Protein AF-A0A519TG18-F1 (afdb_monomer)

Secondary structure (DSSP, 8-state):
---S--SS--EEEE-TTS-EEEEESSPPPHHHHHHHHHTSHHHHHHHHHTT-

pLDDT: mean 85.97, std 10.23, range [56.19, 95.44]

Radius of gyration: 13.43 Å; Cα contacts (8 Å, |Δi|>4): 35; chains: 1; bounding box: 30×18×35 Å

Mean predicted aligned error: 5.59 Å

Structure (mmCIF, N/CA/C/O backbone):
data_AF-A0A519TG18-F1
#
_entry.id   AF-A0A519TG18-F1
#
loop_
_atom_site.group_PDB
_atom_site.id
_atom_site.type_symbol
_a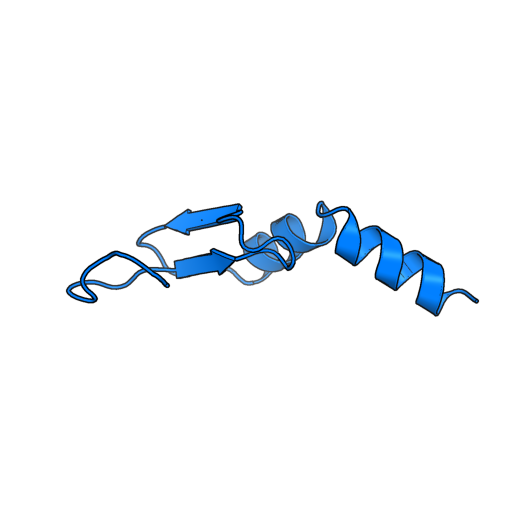tom_site.label_atom_id
_atom_site.label_alt_id
_atom_site.label_comp_id
_atom_site.label_asym_id
_atom_site.label_entity_id
_atom_site.label_seq_id
_atom_site.pdbx_PDB_ins_code
_atom_site.Cartn_x
_atom_site.Cartn_y
_atom_site.Cartn_z
_atom_site.occupancy
_atom_site.B_iso_or_equiv
_atom_site.auth_seq_id
_atom_site.auth_comp_id
_atom_site.auth_asym_id
_atom_site.auth_atom_id
_atom_site.pdbx_PDB_model_num
ATOM 1 N N . GLU A 1 1 ? 7.157 6.096 13.008 1.00 57.56 1 GLU A N 1
ATOM 2 C CA . GLU A 1 1 ? 6.116 5.640 13.954 1.00 57.56 1 GLU A CA 1
ATOM 3 C C . GLU A 1 1 ? 4.740 6.081 13.483 1.00 57.56 1 GLU A C 1
ATOM 5 O O . GLU A 1 1 ? 4.609 7.184 12.956 1.00 57.56 1 GLU A O 1
ATOM 10 N N . LEU A 1 2 ? 3.729 5.228 13.653 1.00 63.00 2 LEU A N 1
ATOM 11 C CA . LEU A 1 2 ? 2.328 5.583 13.431 1.00 63.00 2 LEU A CA 1
ATOM 12 C C . LEU A 1 2 ? 1.855 6.403 14.639 1.00 63.00 2 LEU A C 1
ATOM 14 O O . LEU A 1 2 ? 1.591 5.852 15.699 1.00 63.00 2 LEU A O 1
ATOM 18 N N . LYS A 1 3 ? 1.789 7.730 14.495 1.00 64.56 3 LYS A N 1
ATOM 19 C CA . LYS A 1 3 ? 1.403 8.671 15.565 1.00 64.56 3 LYS A CA 1
ATOM 20 C C . LYS A 1 3 ? -0.115 8.692 15.839 1.00 64.56 3 LYS A C 1
ATOM 22 O O . LYS A 1 3 ? -0.681 9.768 16.002 1.00 64.56 3 LYS A O 1
ATOM 27 N N . GLN A 1 4 ? -0.800 7.547 15.801 1.00 62.19 4 GLN A N 1
ATOM 28 C CA . GLN A 1 4 ? -2.265 7.487 15.901 1.00 62.19 4 GLN A CA 1
ATOM 29 C C . GLN A 1 4 ? -2.711 6.370 16.859 1.00 62.19 4 GLN A C 1
ATOM 31 O O . GLN A 1 4 ? -2.188 5.259 16.752 1.00 62.19 4 GLN A O 1
ATOM 36 N N . PRO A 1 5 ? -3.651 6.633 17.789 1.00 64.50 5 PRO A N 1
ATOM 37 C CA . PRO A 1 5 ? -4.154 5.616 18.709 1.00 64.50 5 PRO A CA 1
ATOM 38 C C . PRO A 1 5 ? -4.895 4.500 17.952 1.00 64.50 5 PRO A C 1
ATOM 40 O O . PRO A 1 5 ? -5.715 4.770 17.077 1.00 64.50 5 PRO A O 1
ATOM 43 N N . LEU A 1 6 ? -4.623 3.236 18.305 1.00 68.88 6 LEU A N 1
ATOM 44 C CA . LEU A 1 6 ? -5.247 2.036 17.719 1.00 68.88 6 LEU A CA 1
ATOM 45 C C . LEU A 1 6 ? -6.638 1.758 18.318 1.00 68.88 6 LEU A C 1
ATOM 47 O O . LEU A 1 6 ? -6.951 0.644 18.727 1.00 68.88 6 LEU A O 1
ATOM 51 N N . THR A 1 7 ? -7.477 2.784 18.417 1.00 81.81 7 THR A N 1
ATOM 52 C CA . THR A 1 7 ? -8.836 2.690 18.972 1.00 81.81 7 THR A CA 1
ATOM 53 C C . THR A 1 7 ? -9.859 2.165 17.965 1.00 81.81 7 THR A C 1
ATOM 55 O O . THR A 1 7 ? -11.013 1.931 18.316 1.00 81.81 7 THR A O 1
ATOM 58 N N . SER A 1 8 ? -9.477 1.996 16.698 1.00 84.44 8 SER A N 1
ATOM 59 C CA . SER A 1 8 ? -10.361 1.559 15.613 1.00 84.44 8 SER A CA 1
ATOM 60 C C . SER A 1 8 ? -9.567 0.903 14.485 1.00 84.44 8 SER A C 1
ATOM 62 O O . SER A 1 8 ? -8.357 1.106 14.366 1.00 84.44 8 SER A O 1
ATOM 64 N N . PHE A 1 9 ? -10.251 0.119 13.644 1.00 89.31 9 PHE A N 1
ATOM 65 C CA . PHE A 1 9 ? -9.632 -0.484 12.466 1.00 89.31 9 PHE A CA 1
ATOM 66 C C . PHE A 1 9 ? -9.067 0.598 11.539 1.00 89.31 9 PHE A C 1
ATOM 68 O O . PHE A 1 9 ? -9.741 1.577 11.211 1.00 89.31 9 PHE A O 1
ATOM 75 N N . SER A 1 10 ? -7.824 0.407 11.108 1.00 90.88 10 SER A N 1
ATOM 76 C CA . SER A 1 10 ? -7.142 1.322 10.205 1.00 90.88 10 SER A CA 1
ATOM 77 C C . SER A 1 10 ? -6.131 0.568 9.354 1.00 90.88 10 SER A C 1
ATOM 79 O O . SER A 1 10 ? -5.423 -0.316 9.836 1.00 90.88 10 SER A O 1
ATOM 81 N N . VAL A 1 11 ? -6.061 0.936 8.080 1.00 92.31 11 VAL A N 1
ATOM 82 C CA . VAL A 1 11 ? -5.062 0.464 7.126 1.00 92.31 11 VAL A CA 1
ATOM 83 C C . VAL A 1 11 ? -4.174 1.639 6.777 1.00 92.31 11 VAL A C 1
ATOM 85 O O . VAL A 1 11 ? -4.662 2.657 6.288 1.00 92.31 11 VAL A O 1
ATOM 88 N N . VAL A 1 12 ? -2.868 1.479 6.981 1.00 92.31 12 VAL A N 1
ATOM 89 C CA . VAL A 1 12 ? -1.869 2.466 6.574 1.00 92.31 12 VAL A CA 1
ATOM 90 C C . VAL A 1 12 ? -0.826 1.791 5.695 1.00 92.31 12 VAL A C 1
ATOM 92 O O . VAL A 1 12 ? -0.129 0.879 6.132 1.00 92.31 12 VAL A O 1
ATOM 95 N N . LEU A 1 13 ? -0.706 2.255 4.452 1.00 92.31 13 LEU A N 1
ATOM 96 C CA . LEU A 1 13 ? 0.347 1.833 3.534 1.00 92.31 13 LEU A CA 1
ATOM 97 C C . LEU A 1 13 ? 1.513 2.815 3.626 1.00 92.31 13 LEU A C 1
ATOM 99 O O . LEU A 1 13 ? 1.355 3.994 3.307 1.00 92.31 13 LEU A O 1
ATOM 103 N N . ILE A 1 14 ? 2.683 2.328 4.028 1.00 91.50 14 ILE A N 1
ATOM 104 C CA . ILE A 1 14 ? 3.902 3.130 4.167 1.00 91.50 14 ILE A CA 1
ATOM 105 C C . ILE A 1 14 ? 4.877 2.739 3.055 1.00 91.50 14 ILE A C 1
ATOM 107 O O . ILE A 1 14 ? 5.146 1.559 2.835 1.00 91.50 14 ILE A O 1
ATOM 111 N N . GLY A 1 15 ? 5.391 3.731 2.330 1.00 89.25 15 GLY A N 1
ATOM 112 C CA . GLY A 1 15 ? 6.411 3.521 1.305 1.00 89.25 15 GLY A CA 1
ATOM 113 C C . GLY A 1 15 ? 7.799 3.269 1.902 1.00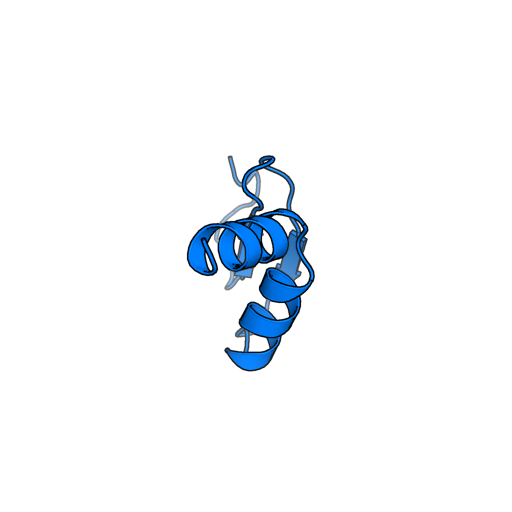 89.25 15 GLY A C 1
ATOM 114 O O . GLY A 1 15 ? 8.060 3.569 3.064 1.00 89.25 15 GLY A O 1
ATOM 115 N N . LYS A 1 16 ? 8.741 2.772 1.088 1.00 87.94 16 LYS A N 1
ATOM 116 C CA . LYS A 1 16 ? 10.157 2.617 1.502 1.00 87.94 16 LYS A CA 1
ATOM 117 C C . LYS A 1 16 ? 10.863 3.948 1.781 1.00 87.94 16 LYS A C 1
ATOM 119 O O . LYS A 1 16 ? 11.929 3.948 2.377 1.00 87.94 16 LYS A O 1
ATOM 124 N N . ASP A 1 17 ? 10.273 5.061 1.358 1.00 87.31 17 ASP A N 1
ATOM 125 C CA . ASP A 1 17 ? 10.679 6.425 1.707 1.00 87.31 17 ASP A CA 1
ATOM 126 C C . ASP A 1 17 ? 10.159 6.871 3.087 1.00 87.31 17 ASP A C 1
ATOM 128 O O . ASP A 1 17 ? 10.422 7.991 3.511 1.00 87.31 17 ASP A O 1
ATOM 132 N N . GLY A 1 18 ? 9.398 6.018 3.783 1.00 88.38 18 GLY A N 1
ATOM 133 C CA . GLY A 1 18 ? 8.788 6.316 5.078 1.00 88.38 18 GLY A CA 1
ATOM 134 C C . GLY A 1 18 ? 7.512 7.158 4.992 1.00 88.38 18 GLY A C 1
ATOM 135 O O . GLY A 1 18 ? 6.881 7.414 6.016 1.00 88.38 18 GLY A O 1
ATOM 136 N N . GLY A 1 19 ? 7.099 7.571 3.789 1.00 90.12 19 GLY A N 1
ATOM 137 C CA . GLY A 1 19 ? 5.890 8.364 3.581 1.00 90.12 19 GLY A CA 1
ATOM 138 C C . GLY A 1 19 ? 4.619 7.513 3.595 1.00 90.12 19 GLY A C 1
ATOM 139 O O . GLY A 1 19 ? 4.591 6.417 3.029 1.00 90.12 19 GLY A O 1
ATOM 140 N N . VAL A 1 20 ? 3.542 8.041 4.182 1.00 92.31 20 VAL A N 1
ATOM 141 C CA . VAL A 1 20 ? 2.204 7.431 4.115 1.00 92.31 20 VAL A CA 1
ATOM 142 C C . VAL A 1 20 ? 1.641 7.595 2.701 1.00 92.31 20 VAL A C 1
ATOM 144 O O . VAL A 1 20 ? 1.610 8.698 2.162 1.00 92.31 20 VAL A O 1
ATOM 147 N N . LYS A 1 21 ? 1.219 6.489 2.087 1.00 91.81 21 LYS A N 1
ATOM 148 C CA . LYS A 1 21 ? 0.713 6.426 0.704 1.00 91.81 21 LYS A CA 1
ATOM 149 C C . LYS A 1 21 ? -0.790 6.199 0.633 1.00 91.81 21 LYS A C 1
ATOM 151 O O . LYS A 1 21 ? -1.422 6.610 -0.332 1.00 91.81 21 LYS A O 1
ATOM 156 N N . LEU A 1 22 ? -1.344 5.543 1.646 1.00 91.19 22 LEU A N 1
ATOM 157 C CA . LEU A 1 22 ? -2.772 5.316 1.817 1.00 91.19 22 LEU A CA 1
ATOM 158 C C . LEU A 1 22 ? -3.055 5.223 3.314 1.00 91.19 22 LEU A C 1
ATOM 160 O O . LEU A 1 22 ? -2.276 4.615 4.048 1.00 91.19 22 LEU A O 1
ATOM 164 N N . ALA A 1 23 ? -4.151 5.833 3.750 1.00 91.50 23 ALA A N 1
ATOM 165 C CA . ALA A 1 23 ? -4.690 5.703 5.095 1.00 91.50 23 ALA A CA 1
ATOM 166 C C . ALA A 1 23 ? -6.216 5.623 4.988 1.00 91.50 23 ALA A C 1
ATOM 168 O O . ALA A 1 23 ? -6.825 6.512 4.395 1.00 91.50 23 ALA A O 1
ATOM 169 N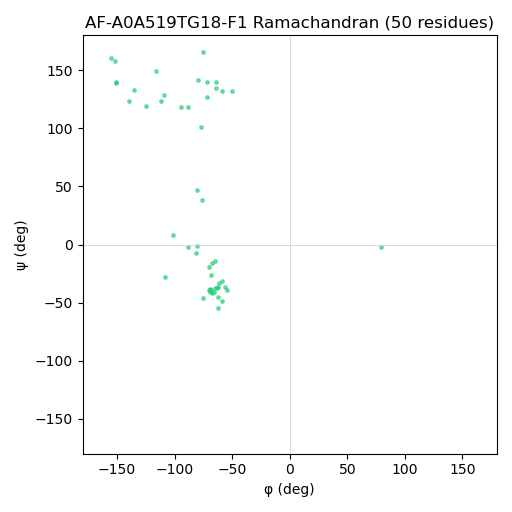 N . GLN A 1 24 ? -6.828 4.564 5.514 1.00 91.00 24 GLN A N 1
ATOM 170 C CA . GLN A 1 24 ? -8.285 4.400 5.493 1.00 91.00 24 GLN A CA 1
ATOM 171 C C . GLN A 1 24 ? -8.782 3.563 6.672 1.00 91.00 24 GLN A C 1
ATOM 173 O O . GLN A 1 24 ? -8.044 2.753 7.223 1.00 91.00 24 GLN A O 1
ATOM 178 N N . THR A 1 25 ? -10.056 3.719 7.017 1.00 92.00 25 THR A N 1
ATOM 179 C CA . THR A 1 25 ? -10.714 3.030 8.143 1.00 92.00 25 THR A CA 1
ATOM 180 C C . THR A 1 25 ? -11.572 1.839 7.709 1.00 92.00 25 THR A C 1
ATOM 182 O O . THR A 1 25 ? -12.300 1.264 8.512 1.00 92.00 25 THR A O 1
ATOM 185 N N . GLN A 1 26 ? -11.496 1.458 6.433 1.00 91.88 26 GLN A N 1
ATOM 186 C CA . GLN A 1 26 ? -12.255 0.357 5.839 1.00 91.88 26 GLN A CA 1
ATOM 187 C C . GLN A 1 26 ? -11.305 -0.743 5.354 1.00 91.88 26 GLN A C 1
ATOM 189 O O . GLN A 1 26 ? -10.172 -0.429 4.958 1.00 91.88 26 GLN A O 1
ATOM 194 N N . PRO A 1 27 ? -11.729 -2.023 5.369 1.00 92.12 27 PRO A N 1
ATOM 195 C CA . PRO A 1 27 ? -10.929 -3.115 4.827 1.00 92.12 27 PRO A CA 1
ATOM 196 C C . PRO A 1 27 ? -10.439 -2.806 3.409 1.00 92.12 27 PRO A C 1
ATOM 198 O O . PRO A 1 27 ? -11.199 -2.352 2.555 1.00 92.12 27 PRO A O 1
ATOM 201 N N . LEU A 1 28 ? -9.145 -3.017 3.168 1.00 92.81 28 LEU A N 1
ATOM 202 C CA . LEU A 1 28 ? -8.537 -2.770 1.864 1.00 92.81 28 LEU A CA 1
ATOM 203 C C . LEU A 1 28 ? -8.656 -4.022 0.996 1.00 92.81 28 LEU A C 1
ATOM 205 O O . LEU A 1 28 ? -8.093 -5.062 1.334 1.00 92.81 28 LEU A O 1
ATOM 209 N N . ALA A 1 29 ? -9.354 -3.901 -0.133 1.00 94.81 29 ALA A N 1
ATOM 210 C CA . ALA A 1 29 ? -9.394 -4.954 -1.138 1.00 94.81 29 ALA A CA 1
ATOM 211 C C . ALA A 1 29 ? -7.989 -5.185 -1.736 1.00 94.81 29 ALA A C 1
ATOM 213 O O . ALA A 1 29 ? -7.272 -4.204 -1.990 1.00 94.81 29 ALA A O 1
ATOM 214 N N . PRO A 1 30 ? -7.580 -6.442 -1.988 1.00 94.25 30 PRO A N 1
ATOM 215 C CA . PRO A 1 30 ? -6.266 -6.745 -2.548 1.00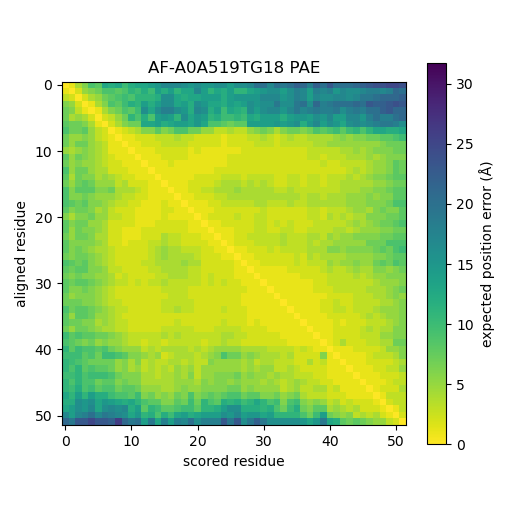 94.25 30 PRO A CA 1
ATOM 216 C C . PRO A 1 30 ? -5.974 -6.007 -3.859 1.00 94.25 30 PRO A C 1
ATOM 218 O O . PRO A 1 30 ? -4.862 -5.509 -4.036 1.00 94.25 30 PRO A O 1
ATOM 221 N N . GLU A 1 31 ? -6.958 -5.857 -4.753 1.00 95.44 31 GLU A N 1
ATOM 222 C CA . GLU A 1 31 ? -6.756 -5.174 -6.038 1.00 95.44 31 GLU A CA 1
ATOM 223 C C . GLU A 1 31 ? -6.385 -3.700 -5.843 1.00 95.44 31 GLU A C 1
ATOM 225 O O . GLU A 1 31 ? -5.515 -3.171 -6.539 1.00 95.44 31 GLU A O 1
ATOM 230 N N . ASN A 1 32 ? -6.986 -3.045 -4.847 1.00 93.62 32 ASN A N 1
ATOM 231 C CA . ASN A 1 32 ? -6.693 -1.653 -4.513 1.00 93.62 32 ASN A CA 1
ATOM 232 C C . ASN A 1 32 ? -5.285 -1.503 -3.925 1.00 93.62 32 ASN A C 1
ATOM 234 O O . ASN A 1 32 ? -4.578 -0.540 -4.243 1.00 93.62 32 ASN A O 1
ATOM 238 N N . LEU A 1 33 ? -4.850 -2.462 -3.100 1.00 93.44 33 LEU A N 1
ATOM 239 C CA . LEU A 1 33 ? -3.488 -2.493 -2.570 1.00 93.44 33 LEU A CA 1
ATOM 240 C C . LEU A 1 33 ? -2.463 -2.636 -3.701 1.00 93.44 33 LEU A C 1
ATOM 242 O O . LEU A 1 33 ? -1.574 -1.790 -3.825 1.00 93.44 33 LEU A O 1
ATOM 246 N N . PHE A 1 34 ? -2.600 -3.666 -4.541 1.00 93.19 34 PHE A N 1
ATOM 247 C CA . PHE A 1 34 ? -1.668 -3.909 -5.644 1.00 93.19 34 PHE A CA 1
ATOM 248 C C . PHE A 1 34 ? -1.673 -2.756 -6.647 1.00 93.19 34 PHE A C 1
ATOM 250 O O . PHE A 1 34 ? -0.612 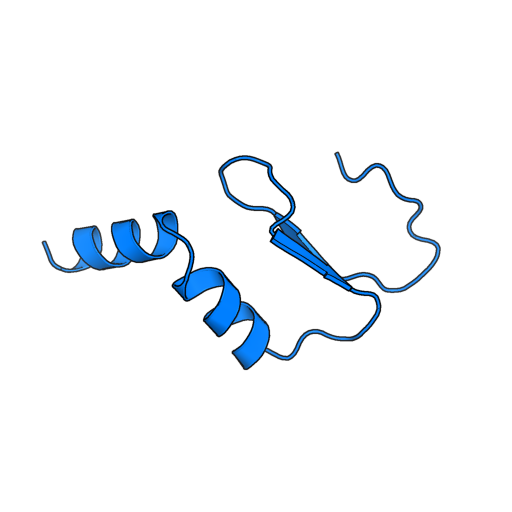-2.222 -6.960 1.00 93.19 34 PHE A O 1
ATOM 257 N N . GLY A 1 35 ? -2.851 -2.257 -7.033 1.00 93.44 35 GLY A N 1
ATOM 258 C CA . GLY A 1 35 ? -2.974 -1.095 -7.913 1.00 93.44 35 GLY A CA 1
ATOM 259 C C . GLY A 1 35 ? -2.313 0.173 -7.357 1.00 93.44 35 GLY A C 1
ATOM 260 O O . GLY A 1 35 ? -1.800 0.992 -8.124 1.00 93.44 35 GLY A O 1
ATOM 261 N N . THR A 1 36 ? -2.277 0.339 -6.032 1.00 92.31 36 THR A N 1
ATOM 262 C CA . THR A 1 36 ? -1.566 1.449 -5.378 1.00 92.31 36 THR A CA 1
ATOM 263 C C . THR A 1 36 ? -0.053 1.226 -5.388 1.00 92.31 36 THR A C 1
ATOM 265 O O . THR A 1 36 ? 0.701 2.133 -5.744 1.00 92.31 36 THR A O 1
ATOM 268 N N . VAL A 1 37 ? 0.402 0.019 -5.042 1.00 92.75 37 VAL A N 1
ATOM 269 C CA . VAL A 1 37 ? 1.827 -0.349 -4.993 1.00 92.75 37 VAL A CA 1
ATOM 270 C C . VAL A 1 37 ? 2.469 -0.327 -6.384 1.00 92.75 37 VAL A C 1
ATOM 272 O O . VAL A 1 37 ? 3.570 0.196 -6.537 1.00 92.75 37 VAL A O 1
ATOM 275 N N . ASP A 1 38 ? 1.782 -0.804 -7.418 1.00 92.06 38 ASP A N 1
ATOM 276 C CA . ASP A 1 38 ? 2.318 -0.894 -8.783 1.00 92.06 38 ASP A CA 1
ATOM 277 C C . ASP A 1 38 ? 2.533 0.477 -9.439 1.00 92.06 38 ASP A C 1
ATOM 279 O O . ASP A 1 38 ? 3.422 0.662 -10.278 1.00 92.06 38 ASP A O 1
ATOM 283 N N . LYS A 1 39 ? 1.771 1.490 -9.012 1.00 88.81 39 LYS A N 1
ATOM 284 C CA . LYS A 1 39 ? 1.995 2.881 -9.429 1.00 88.81 39 LYS A CA 1
ATOM 285 C C . LYS A 1 39 ? 3.279 3.460 -8.830 1.00 88.81 39 LYS A C 1
ATOM 287 O O . LYS A 1 39 ? 3.811 4.428 -9.385 1.00 88.81 39 LYS A O 1
ATOM 292 N N . MET A 1 40 ? 3.809 2.874 -7.753 1.00 90.06 40 MET A N 1
ATOM 293 C CA . MET A 1 40 ? 4.971 3.410 -7.049 1.00 90.06 40 MET A CA 1
ATOM 294 C C . MET A 1 40 ? 6.270 3.241 -7.857 1.00 90.06 40 MET A C 1
ATOM 296 O O . MET A 1 40 ? 6.516 2.178 -8.437 1.00 90.06 40 MET A O 1
ATOM 300 N N . PRO A 1 41 ? 7.167 4.251 -7.851 1.00 86.12 41 PRO A N 1
ATOM 301 C CA . PRO A 1 41 ? 8.428 4.202 -8.597 1.00 86.12 41 PRO A CA 1
ATOM 302 C C . PRO A 1 41 ? 9.298 2.996 -8.243 1.00 86.12 41 PRO A C 1
ATOM 304 O O . PRO A 1 41 ? 9.932 2.402 -9.110 1.00 86.12 41 PRO A O 1
ATOM 307 N N . MET A 1 42 ? 9.298 2.610 -6.970 1.00 86.31 42 MET A N 1
ATOM 308 C CA . MET A 1 42 ? 10.093 1.499 -6.468 1.00 86.31 42 MET A CA 1
ATOM 309 C C . MET A 1 42 ? 9.620 0.144 -7.014 1.00 86.31 42 MET A C 1
ATOM 311 O O . MET A 1 42 ? 10.454 -0.631 -7.475 1.00 86.31 42 MET A O 1
ATOM 315 N N . ARG A 1 43 ? 8.306 -0.110 -7.093 1.00 89.75 43 ARG A N 1
ATOM 316 C CA . ARG A 1 43 ? 7.790 -1.344 -7.707 1.00 89.75 43 ARG A CA 1
ATOM 317 C C . ARG A 1 43 ? 8.119 -1.409 -9.203 1.00 89.75 43 ARG A C 1
ATOM 319 O O . ARG A 1 43 ? 8.529 -2.450 -9.713 1.00 89.75 43 ARG A O 1
ATO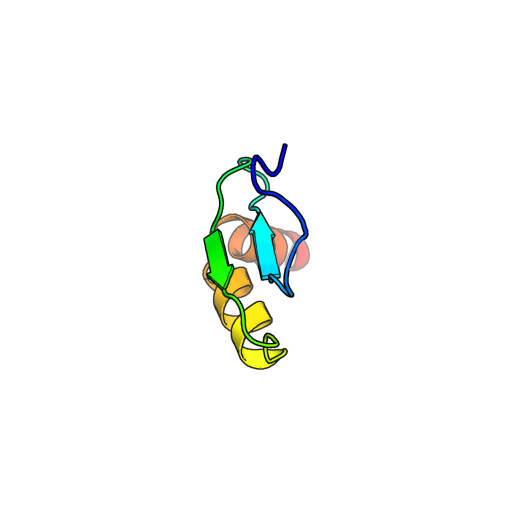M 326 N N . LYS A 1 44 ? 8.072 -0.267 -9.898 1.00 85.75 44 LYS A N 1
ATOM 327 C CA . LYS A 1 44 ? 8.548 -0.164 -11.289 1.00 85.75 44 LYS A CA 1
ATOM 328 C C . LYS A 1 44 ? 10.047 -0.471 -11.419 1.00 85.75 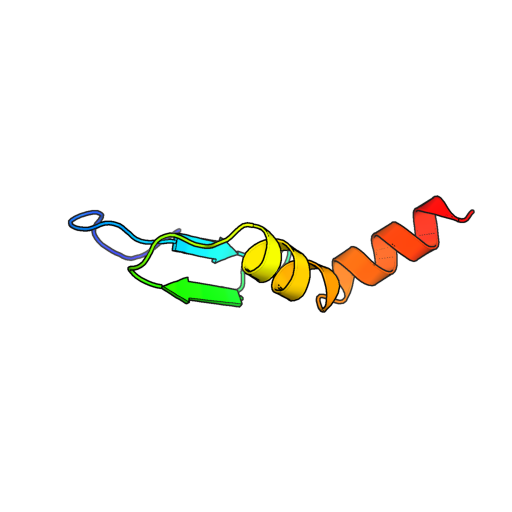44 LYS A C 1
ATOM 330 O O . LYS A 1 44 ? 10.454 -1.067 -12.412 1.00 85.75 44 LYS A O 1
ATOM 335 N N . GLN A 1 45 ? 10.876 -0.077 -10.449 1.00 88.50 45 GLN A N 1
ATOM 336 C CA . GLN A 1 45 ? 12.309 -0.402 -10.433 1.00 88.50 45 GLN A CA 1
ATOM 337 C C . GLN A 1 45 ? 12.568 -1.894 -10.177 1.00 88.50 45 GLN A C 1
ATOM 339 O O . GLN A 1 45 ? 13.418 -2.470 -10.852 1.00 88.50 45 GLN A O 1
ATOM 344 N N . GLU A 1 46 ? 11.830 -2.531 -9.264 1.00 87.31 46 GLU A N 1
ATOM 345 C CA . GLU A 1 46 ? 11.903 -3.982 -9.015 1.00 87.31 46 GLU A CA 1
ATOM 346 C C . GLU A 1 46 ? 11.581 -4.776 -10.286 1.00 87.31 46 GLU A C 1
ATOM 348 O O . GLU A 1 46 ? 12.371 -5.619 -10.706 1.00 87.31 46 GLU A O 1
ATOM 353 N N . ALA A 1 47 ? 10.488 -4.423 -10.971 1.00 85.06 47 ALA A N 1
ATOM 354 C CA . ALA A 1 47 ? 10.098 -5.057 -12.228 1.00 85.06 47 ALA A CA 1
ATOM 355 C C . ALA A 1 47 ? 11.143 -4.878 -13.346 1.00 85.06 47 ALA A C 1
ATOM 357 O O . ALA A 1 47 ? 11.309 -5.762 -14.181 1.00 85.06 47 ALA A O 1
ATOM 358 N N . LYS A 1 48 ? 11.863 -3.746 -13.378 1.00 87.19 48 LYS A N 1
ATOM 359 C CA . LYS A 1 48 ? 12.983 -3.537 -14.313 1.00 87.19 48 LYS A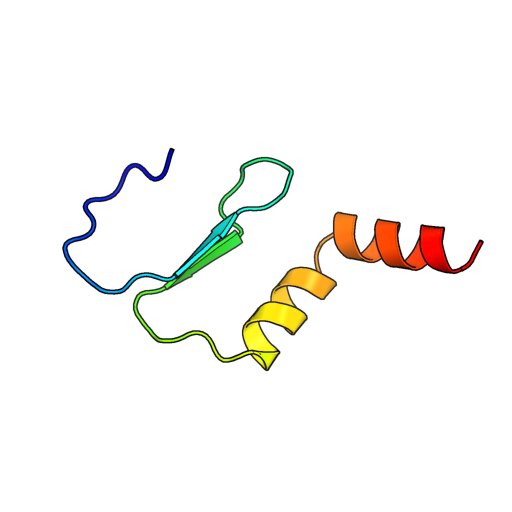 CA 1
ATOM 360 C C . LYS A 1 48 ? 14.193 -4.408 -13.969 1.00 87.19 48 LYS A C 1
ATOM 362 O O . LYS A 1 48 ? 14.829 -4.916 -14.882 1.00 87.19 48 LYS A O 1
ATOM 367 N N . ARG A 1 49 ? 14.511 -4.576 -12.680 1.00 87.12 49 ARG A N 1
ATOM 368 C CA . ARG A 1 49 ? 15.629 -5.419 -12.220 1.00 87.12 49 ARG A CA 1
ATOM 369 C C . ARG A 1 49 ? 15.376 -6.902 -12.473 1.00 87.12 49 ARG A C 1
ATOM 371 O O . ARG A 1 49 ? 16.297 -7.580 -12.883 1.00 87.12 49 ARG A O 1
ATOM 378 N N . ALA A 1 50 ? 14.146 -7.378 -12.283 1.00 81.00 50 ALA A N 1
ATOM 379 C CA . ALA A 1 50 ? 13.782 -8.782 -12.496 1.00 81.00 50 ALA A CA 1
ATOM 380 C C . ALA A 1 50 ? 13.831 -9.235 -13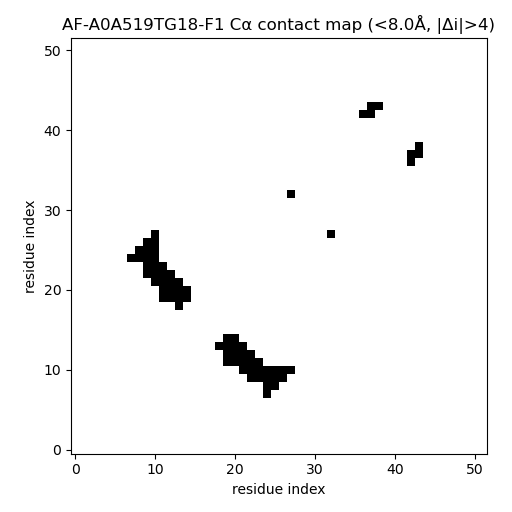.969 1.00 81.00 50 ALA A C 1
ATOM 382 O O . ALA A 1 50 ? 13.800 -10.427 -14.246 1.00 81.00 50 ALA A O 1
ATOM 383 N N . LYS A 1 51 ? 13.865 -8.290 -14.919 1.00 70.88 51 LYS A N 1
ATOM 384 C CA . LYS A 1 51 ? 13.977 -8.564 -16.362 1.00 70.88 51 LYS A CA 1
ATOM 385 C C . LYS A 1 51 ? 15.426 -8.664 -16.854 1.00 70.88 51 LYS A C 1
ATOM 387 O O . LYS A 1 51 ? 15.630 -8.850 -18.051 1.00 70.88 51 LYS A O 1
ATOM 392 N N . LYS A 1 52 ? 16.399 -8.455 -15.971 1.00 56.19 52 LYS A N 1
ATOM 393 C CA . LYS A 1 52 ? 17.830 -8.498 -16.261 1.00 56.19 52 LYS A CA 1
ATOM 394 C C . LYS A 1 52 ? 18.439 -9.706 -15.568 1.00 56.19 52 LYS A C 1
ATOM 396 O O . LYS A 1 52 ? 19.346 -10.300 -16.181 1.00 56.19 52 LYS A O 1
#

Foldseek 3Di:
DPPDDPPAAWDWDADPVRDTQDIDRDDDDPVNVCVSVCPDPVVVVVVVVVVD

Nearest PDB structures (foldseek):
  5ck3-assembly1_A  TM=4.056E-01  e=1.793E+00  Thermochaetoides thermophila DSM 1495
  8xqx-assembly1_B  TM=3.741E-01  e=3.845E+00  Chlamydomonas reinhardtii
  8j9j-assembly1_B4  TM=2.801E-01  e=6.249E+00  Euglena gracilis

Solvent-accessible surface area (backbone atoms only — not comparable to full-atom values): 3464 Å² total; per-residue (Å²): 132,83,93,65,83,86,85,60,70,69,45,72,43,66,44,97,85,71,45,80,76,44,75,44,71,59,90,79,54,67,68,61,52,50,60,55,49,59,72,34,71,66,50,50,49,52,61,55,56,76,76,108

Sequence (52 aa):
ELKQPLTSFSVVLIGKDGGVKLAQTQPLAPENLFGTVDKMPMRKQEAKRAKK